Protein AF-A0A534KJL8-F1 (afdb_monomer)

Radius of gyration: 14.48 Å; Cα contacts (8 Å, |Δi|>4): 80; chains: 1; bounding box: 28×38×38 Å

pLDDT: mean 78.0, std 16.49, range [37.97, 94.94]

Foldseek 3Di:
DAPCPVLVCPPPPLLVVQLLVLLCVVQNPVVSVVLLVVQCVVCVDDVQDPDSLSSSLVSCCVPPVPSSNVSRVRSDVSVPVPRPPDPPPPDD

Sequence (92 aa):
MHVAGPLGLKNDKSYQAAYWKALEEFFGKQNSAVVKAMILAKNPRADTGDGEIARMCYGLRQTMGWLAEAIERKAVSAVGPERSPSPRRRKK

Mean predicted aligned error: 8.8 Å

Secondary structure (DSSP, 8-state):
--TTTTTT-TT-HHHHHHHHHHHHHHH-HHHHHHHHHHHHHH-TT-TT-S-HHHHHHHHHHHHHHHHHHHHHHHHHHHH-STT---------

Structure (mmCIF, N/CA/C/O backbone):
data_AF-A0A534KJL8-F1
#
_entry.id   AF-A0A534KJL8-F1
#
loop_
_atom_site.group_PDB
_atom_site.id
_atom_site.type_symbol
_atom_site.label_atom_id
_atom_site.label_alt_id
_atom_site.label_comp_id
_atom_site.label_asym_id
_atom_site.label_entity_id
_atom_site.label_seq_id
_atom_site.pdbx_PDB_ins_code
_atom_site.Cartn_x
_atom_site.Cartn_y
_atom_site.Cartn_z
_atom_site.occupancy
_atom_site.B_iso_or_equiv
_atom_site.auth_seq_id
_atom_site.auth_comp_id
_atom_site.auth_asym_id
_atom_site.auth_atom_id
_atom_site.pdbx_PDB_model_num
ATOM 1 N N . MET A 1 1 ? 12.390 -6.526 -1.222 1.00 58.53 1 MET A N 1
ATOM 2 C CA . MET A 1 1 ? 12.166 -6.835 -2.652 1.00 58.53 1 MET A CA 1
ATOM 3 C C . MET A 1 1 ? 10.663 -6.752 -2.926 1.00 58.53 1 MET A C 1
ATOM 5 O O . MET A 1 1 ? 9.922 -7.313 -2.135 1.00 58.53 1 MET A O 1
ATOM 9 N N . HIS A 1 2 ? 10.212 -6.024 -3.956 1.00 65.62 2 HIS A N 1
ATOM 10 C CA . HIS A 1 2 ? 8.785 -5.910 -4.316 1.00 65.62 2 HIS A CA 1
ATOM 11 C C . HIS A 1 2 ? 8.252 -7.201 -4.937 1.00 65.62 2 HIS A C 1
ATOM 13 O O . HIS A 1 2 ? 8.901 -7.732 -5.839 1.00 65.62 2 HIS A O 1
ATOM 19 N N . VAL A 1 3 ? 7.051 -7.637 -4.552 1.00 72.81 3 VAL A N 1
ATOM 20 C CA . VAL A 1 3 ? 6.400 -8.821 -5.150 1.00 72.81 3 VAL A CA 1
ATOM 21 C C . VAL A 1 3 ? 6.066 -8.559 -6.625 1.00 72.81 3 VAL A C 1
ATOM 23 O O . VAL A 1 3 ? 6.219 -9.435 -7.469 1.00 72.81 3 VAL A O 1
ATOM 26 N N . ALA A 1 4 ? 5.721 -7.314 -6.966 1.00 67.38 4 ALA A N 1
ATOM 27 C CA . ALA A 1 4 ? 5.441 -6.885 -8.338 1.00 67.38 4 ALA A CA 1
ATOM 28 C C . ALA A 1 4 ? 6.692 -6.687 -9.219 1.00 67.38 4 ALA A C 1
ATOM 30 O O . ALA A 1 4 ? 6.575 -6.507 -10.432 1.00 67.38 4 ALA A O 1
ATOM 31 N N . GLY A 1 5 ? 7.897 -6.695 -8.632 1.00 67.81 5 GLY A N 1
ATOM 32 C CA . GLY A 1 5 ? 9.151 -6.462 -9.355 1.00 67.81 5 GLY A CA 1
ATOM 33 C C . GLY A 1 5 ? 9.471 -7.543 -10.390 1.00 67.81 5 GLY A C 1
ATOM 34 O O . GLY A 1 5 ? 9.603 -7.203 -11.564 1.00 67.81 5 GLY A O 1
ATOM 35 N N . PRO A 1 6 ? 9.541 -8.826 -9.994 1.00 70.75 6 PRO A N 1
ATOM 36 C CA . PRO A 1 6 ? 9.734 -9.947 -10.918 1.00 70.75 6 PRO A CA 1
ATOM 37 C C . PRO A 1 6 ? 8.640 -10.083 -11.990 1.00 70.75 6 PRO A C 1
ATOM 39 O O . PRO A 1 6 ? 8.876 -10.698 -13.023 1.00 70.75 6 PRO A O 1
ATOM 42 N N . LEU A 1 7 ? 7.459 -9.499 -11.759 1.00 69.81 7 LEU A N 1
ATOM 43 C CA . LEU A 1 7 ? 6.307 -9.555 -12.666 1.00 69.81 7 LEU A CA 1
ATOM 44 C C . LEU A 1 7 ? 6.282 -8.411 -13.695 1.00 69.81 7 LEU A C 1
ATOM 46 O O . LEU A 1 7 ? 5.400 -8.371 -14.545 1.00 69.81 7 LEU A O 1
ATOM 50 N N . GLY A 1 8 ? 7.211 -7.451 -13.614 1.00 70.44 8 GLY A N 1
ATOM 51 C CA . GLY A 1 8 ? 7.231 -6.290 -14.512 1.00 70.44 8 GLY A CA 1
ATOM 52 C C . GLY A 1 8 ? 6.053 -5.322 -14.323 1.00 70.44 8 GLY A C 1
ATOM 53 O O . GLY A 1 8 ? 5.838 -4.452 -15.160 1.00 70.44 8 GLY A O 1
ATOM 54 N N . LEU A 1 9 ? 5.301 -5.437 -13.222 1.00 73.56 9 LEU A N 1
ATOM 55 C CA . LEU A 1 9 ? 4.065 -4.675 -12.979 1.00 73.56 9 LEU A CA 1
ATOM 56 C C . LEU A 1 9 ? 4.291 -3.327 -12.280 1.00 73.56 9 LEU A C 1
ATOM 58 O O . LEU A 1 9 ? 3.346 -2.581 -12.050 1.00 73.56 9 LEU A O 1
ATOM 62 N N . LYS A 1 10 ? 5.538 -2.978 -11.944 1.00 66.12 10 LYS A N 1
ATOM 63 C CA . LYS A 1 10 ? 5.864 -1.764 -11.169 1.00 66.12 10 LYS A CA 1
ATOM 64 C C . LYS A 1 10 ? 5.296 -0.467 -11.769 1.00 66.12 10 LYS A C 1
ATOM 66 O O . LYS A 1 10 ? 4.852 0.405 -11.026 1.00 66.12 10 LYS A O 1
ATOM 71 N N . ASN A 1 11 ? 5.296 -0.359 -13.097 1.00 72.81 11 ASN A N 1
ATOM 72 C CA . ASN A 1 11 ? 4.814 0.821 -13.827 1.00 72.81 11 ASN A CA 1
ATOM 73 C C . ASN A 1 11 ? 3.397 0.634 -14.394 1.00 72.81 11 ASN A C 1
ATOM 75 O O . ASN A 1 11 ? 2.915 1.482 -15.142 1.00 72.81 11 ASN A O 1
ATOM 79 N N . ASP A 1 12 ? 2.738 -0.479 -14.074 1.00 82.75 12 ASP A N 1
ATOM 80 C CA . ASP A 1 12 ? 1.406 -0.783 -14.573 1.00 82.75 12 ASP A CA 1
ATOM 81 C C . ASP A 1 12 ? 0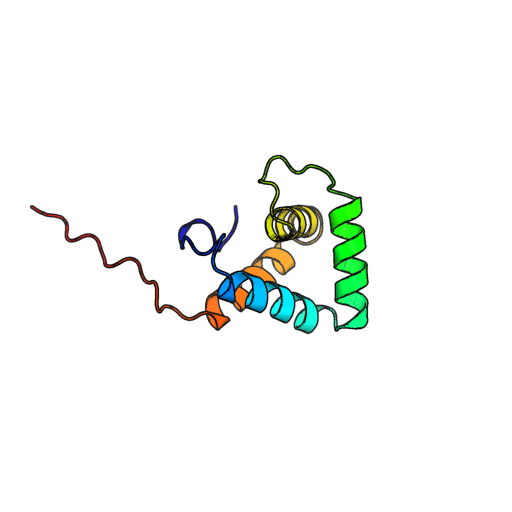.356 0.024 -13.794 1.00 82.75 12 ASP A C 1
ATOM 83 O O . ASP A 1 12 ? 0.250 -0.080 -12.570 1.00 82.75 12 ASP A O 1
ATOM 87 N N . LYS A 1 13 ? -0.421 0.858 -14.497 1.00 85.06 13 LYS A N 1
ATOM 88 C CA . LYS A 1 13 ? -1.434 1.720 -13.866 1.00 85.06 13 LYS A CA 1
ATOM 89 C C . LYS A 1 13 ? -2.517 0.910 -13.149 1.00 85.06 13 LYS A C 1
ATOM 91 O O . LYS A 1 13 ? -3.003 1.353 -12.109 1.00 85.06 13 LYS A O 1
ATOM 96 N N . SER A 1 14 ? -2.858 -0.275 -13.657 1.00 87.25 14 SER A N 1
ATOM 97 C CA . SER A 1 14 ? -3.840 -1.165 -13.034 1.00 87.25 14 SER A CA 1
ATOM 98 C C . SER A 1 14 ? -3.298 -1.734 -11.726 1.00 87.25 14 SER A C 1
ATOM 100 O O . SER A 1 14 ? -4.013 -1.754 -10.727 1.00 87.25 14 SER A O 1
ATOM 102 N N . TYR A 1 15 ? -2.011 -2.098 -11.686 1.00 88.31 15 TYR A N 1
ATOM 103 C CA . TYR A 1 15 ? -1.342 -2.488 -10.440 1.00 88.31 15 TYR A CA 1
ATOM 104 C C . TYR A 1 15 ? -1.298 -1.346 -9.427 1.00 88.31 15 TYR A C 1
ATOM 106 O O . TYR A 1 15 ? -1.592 -1.555 -8.251 1.00 88.31 15 TYR A O 1
ATOM 114 N N . GLN A 1 16 ? -0.979 -0.129 -9.869 1.00 88.88 16 GLN A N 1
ATOM 115 C CA . GLN A 1 16 ? -0.941 1.028 -8.976 1.00 88.88 16 GLN A CA 1
ATOM 116 C C . GLN A 1 16 ? -2.316 1.304 -8.355 1.00 88.88 16 GLN A C 1
ATOM 118 O O . GLN A 1 16 ? -2.417 1.475 -7.142 1.00 88.88 16 GLN A O 1
ATOM 123 N N . ALA A 1 17 ? -3.381 1.282 -9.160 1.00 91.06 17 ALA A N 1
ATOM 124 C CA . ALA A 1 17 ? -4.749 1.436 -8.671 1.00 91.06 17 ALA A CA 1
ATOM 125 C C . ALA A 1 17 ? -5.145 0.306 -7.704 1.00 91.06 17 ALA A C 1
ATOM 127 O O . ALA A 1 17 ? -5.687 0.571 -6.629 1.00 91.06 17 ALA A O 1
ATOM 128 N N . ALA A 1 18 ? -4.821 -0.946 -8.043 1.00 91.81 18 ALA A N 1
ATOM 129 C CA . ALA A 1 18 ? -5.091 -2.103 -7.196 1.00 91.81 18 ALA A CA 1
ATOM 130 C C . ALA A 1 18 ? -4.338 -2.044 -5.857 1.00 91.81 18 ALA A C 1
ATOM 132 O O . ALA A 1 18 ? -4.888 -2.429 -4.827 1.00 91.81 18 ALA A O 1
ATOM 133 N N . TYR A 1 19 ? -3.111 -1.521 -5.847 1.00 92.69 19 TYR A N 1
ATOM 134 C CA . TYR A 1 19 ? -2.324 -1.320 -4.633 1.00 92.69 19 TYR A CA 1
ATOM 135 C C . TYR A 1 19 ? -2.981 -0.316 -3.686 1.00 92.69 19 TYR A C 1
ATOM 137 O O . TYR A 1 19 ? -3.144 -0.602 -2.500 1.00 92.69 19 TYR A O 1
ATOM 145 N N . TRP A 1 20 ? -3.400 0.844 -4.201 1.00 93.00 20 TRP A N 1
ATOM 146 C CA . TRP A 1 20 ? -4.075 1.851 -3.379 1.00 93.00 20 TRP A CA 1
ATOM 147 C C . TRP A 1 20 ? -5.425 1.358 -2.868 1.00 93.00 20 TRP A C 1
ATOM 149 O O . TRP A 1 20 ? -5.734 1.551 -1.696 1.00 93.00 20 TRP A O 1
ATOM 159 N N . LYS A 1 21 ? -6.176 0.630 -3.700 1.00 93.75 21 LYS A N 1
ATOM 160 C CA . LYS A 1 21 ? -7.412 -0.027 -3.273 1.00 93.75 21 LYS A CA 1
ATOM 161 C C . LYS A 1 21 ? -7.160 -1.044 -2.157 1.00 93.75 21 LYS A C 1
ATOM 163 O O . LYS A 1 21 ? -7.857 -1.030 -1.151 1.00 93.75 21 LYS A O 1
ATOM 168 N N . ALA A 1 22 ? -6.138 -1.891 -2.289 1.00 93.94 22 ALA A N 1
ATOM 169 C CA . ALA A 1 22 ? -5.779 -2.845 -1.243 1.00 93.94 22 ALA A CA 1
ATOM 170 C C . ALA A 1 22 ? -5.397 -2.128 0.062 1.00 93.94 22 ALA A C 1
ATOM 172 O O . ALA A 1 22 ? -5.854 -2.527 1.129 1.00 93.94 22 ALA A O 1
ATOM 173 N N . LEU A 1 23 ? -4.620 -1.043 -0.014 1.00 93.69 23 LEU A N 1
ATOM 174 C CA . LEU A 1 23 ? -4.280 -0.219 1.148 1.00 93.69 23 LEU A CA 1
ATOM 175 C C . LEU A 1 23 ? -5.538 0.343 1.837 1.00 93.69 23 LEU A C 1
ATOM 177 O O . LEU A 1 23 ? -5.649 0.274 3.060 1.00 93.69 23 LEU A O 1
ATOM 181 N N . GLU A 1 24 ? -6.492 0.870 1.066 1.00 94.94 24 GLU A N 1
ATOM 182 C CA . GLU A 1 24 ? -7.779 1.347 1.584 1.00 94.94 24 GLU A CA 1
ATOM 183 C C . GLU A 1 24 ? -8.609 0.234 2.223 1.00 94.94 24 GLU A C 1
ATOM 185 O O . GLU A 1 24 ? -9.235 0.468 3.250 1.00 94.94 24 GLU A O 1
ATOM 190 N N . GLU A 1 25 ? -8.596 -0.977 1.675 1.00 94.06 25 GLU A N 1
ATOM 191 C CA . GLU A 1 25 ? -9.324 -2.110 2.254 1.00 94.06 25 GLU A CA 1
ATOM 192 C C . GLU A 1 25 ? -8.716 -2.590 3.581 1.00 94.06 25 GLU A C 1
ATOM 194 O O . GLU A 1 25 ? -9.452 -3.032 4.458 1.00 94.06 25 GLU A O 1
ATOM 199 N N . PHE A 1 26 ? -7.393 -2.496 3.754 1.00 92.44 26 PHE A N 1
ATOM 200 C CA . PHE A 1 26 ? -6.732 -2.890 5.005 1.00 92.44 26 PHE A CA 1
ATOM 201 C C . PHE A 1 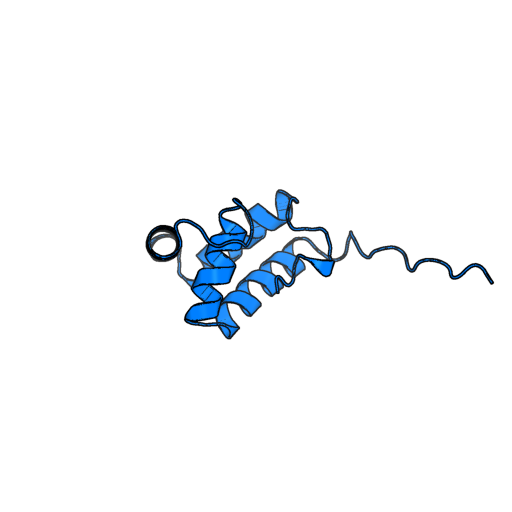26 ? -6.884 -1.855 6.122 1.00 92.44 26 PHE A C 1
ATOM 203 O O . PHE A 1 26 ? -7.049 -2.226 7.281 1.00 92.44 26 PHE A O 1
ATOM 210 N N . PHE A 1 27 ? -6.803 -0.565 5.796 1.00 92.00 27 PHE A N 1
ATOM 211 C CA . PHE A 1 27 ? -6.800 0.505 6.800 1.00 92.00 27 PHE A CA 1
ATOM 212 C C . PHE A 1 27 ? -8.141 1.246 6.912 1.00 92.00 27 PHE A C 1
ATOM 214 O O . PHE A 1 27 ? -8.380 1.958 7.888 1.00 92.00 27 PHE A O 1
ATOM 221 N N . GLY A 1 28 ? -9.028 1.091 5.933 1.00 92.81 28 GLY A N 1
ATOM 222 C CA . GLY A 1 28 ? -10.176 1.966 5.727 1.00 92.81 28 GLY A CA 1
ATOM 223 C C . GLY A 1 28 ? -9.773 3.276 5.041 1.00 92.81 28 GLY A C 1
ATOM 224 O O . GLY A 1 28 ? -8.643 3.748 5.165 1.00 92.81 28 GLY A O 1
ATOM 225 N N . LYS A 1 29 ? -10.725 3.900 4.339 1.00 87.94 29 LYS A N 1
ATOM 226 C CA . LYS A 1 29 ? -10.504 5.112 3.525 1.00 87.94 29 LYS A CA 1
ATOM 227 C C . LYS A 1 29 ? -9.904 6.289 4.307 1.00 87.94 29 LYS A C 1
ATOM 229 O O . LYS A 1 29 ? -9.107 7.049 3.770 1.00 87.94 29 LYS A O 1
ATOM 234 N N . GLN A 1 30 ? -10.293 6.452 5.572 1.00 89.31 30 GLN A N 1
ATOM 235 C CA . GLN A 1 30 ? -9.794 7.542 6.412 1.00 89.31 30 GLN A CA 1
ATOM 236 C C . GLN A 1 30 ? -8.357 7.284 6.880 1.00 89.31 30 GLN A C 1
ATOM 238 O O . GLN A 1 30 ? -7.498 8.156 6.748 1.00 89.31 30 GLN A O 1
ATOM 243 N N . ASN A 1 31 ? -8.071 6.087 7.398 1.00 90.94 31 ASN A N 1
ATOM 244 C CA . ASN A 1 31 ? -6.752 5.808 7.964 1.00 90.94 31 ASN A CA 1
ATOM 245 C C . ASN A 1 31 ? -5.708 5.541 6.879 1.00 90.94 31 ASN A C 1
ATOM 247 O O . ASN A 1 31 ? -4.537 5.834 7.098 1.00 90.94 31 ASN A O 1
ATOM 251 N N . SER A 1 32 ? -6.097 5.037 5.703 1.00 91.81 32 SER A N 1
ATOM 252 C CA . SER A 1 32 ? -5.165 4.806 4.594 1.00 91.81 32 SER A CA 1
ATOM 253 C C . SER A 1 32 ? -4.468 6.096 4.154 1.00 91.81 32 SER A C 1
ATOM 255 O O . SER A 1 32 ? -3.260 6.083 3.919 1.00 91.81 32 SER A O 1
ATOM 257 N N . ALA A 1 33 ? -5.190 7.221 4.116 1.00 90.06 33 ALA A N 1
ATOM 258 C CA . ALA A 1 33 ? -4.637 8.533 3.790 1.00 90.06 33 ALA A CA 1
ATOM 259 C C . ALA A 1 33 ? -3.624 9.007 4.844 1.00 90.06 33 ALA A C 1
ATOM 261 O O . ALA A 1 33 ? -2.533 9.463 4.495 1.00 90.06 33 ALA A O 1
ATOM 262 N N . VAL A 1 34 ? -3.952 8.845 6.131 1.00 92.19 34 VAL A N 1
ATOM 263 C CA . VAL A 1 34 ? -3.066 9.212 7.248 1.00 92.19 34 VAL A CA 1
ATOM 264 C C . VAL A 1 34 ? -1.810 8.341 7.249 1.00 92.19 34 VAL A C 1
ATOM 266 O O . VAL A 1 34 ? -0.698 8.862 7.291 1.00 92.19 34 VAL A O 1
ATOM 269 N N . VAL A 1 35 ? -1.967 7.020 7.128 1.00 90.94 35 VAL A N 1
ATOM 270 C CA . VAL A 1 35 ? -0.853 6.066 7.058 1.00 90.94 35 VAL A CA 1
ATOM 271 C C . VAL A 1 35 ? 0.026 6.359 5.845 1.00 90.94 35 VAL A C 1
ATOM 273 O O . VAL A 1 35 ? 1.248 6.392 5.982 1.00 90.94 35 VAL A O 1
ATOM 276 N N . LYS A 1 36 ? -0.566 6.646 4.677 1.00 90.69 36 LYS A N 1
ATOM 277 C CA . LYS A 1 36 ? 0.176 7.059 3.480 1.00 90.69 36 LYS A CA 1
ATOM 278 C C . LYS A 1 36 ? 1.014 8.307 3.760 1.00 90.69 36 LYS A C 1
ATOM 280 O O . LYS A 1 36 ? 2.223 8.284 3.539 1.00 90.69 36 LYS A O 1
ATOM 285 N N . ALA A 1 37 ? 0.401 9.367 4.284 1.00 89.12 37 ALA A N 1
ATOM 286 C CA . ALA A 1 37 ? 1.099 10.612 4.590 1.00 89.12 37 ALA A CA 1
ATOM 287 C C . ALA A 1 37 ? 2.240 10.399 5.598 1.00 89.12 37 ALA A C 1
ATOM 289 O O . ALA A 1 37 ? 3.361 10.845 5.362 1.00 89.12 37 ALA A O 1
ATOM 290 N N . MET A 1 38 ? 1.990 9.656 6.680 1.00 90.38 38 MET A N 1
ATOM 291 C CA . MET A 1 38 ? 2.996 9.353 7.700 1.00 90.38 38 MET A CA 1
ATOM 292 C C . MET A 1 38 ? 4.180 8.561 7.142 1.00 90.38 38 MET A C 1
ATOM 294 O O . MET A 1 38 ? 5.333 8.890 7.424 1.00 90.38 38 MET A O 1
ATOM 298 N N . ILE A 1 39 ? 3.914 7.512 6.359 1.00 89.06 39 ILE A N 1
ATOM 299 C CA . ILE A 1 39 ? 4.960 6.662 5.787 1.00 89.06 39 ILE A CA 1
ATOM 300 C C . ILE A 1 39 ? 5.798 7.448 4.775 1.00 89.06 39 ILE A C 1
ATOM 302 O O . ILE A 1 39 ? 7.026 7.362 4.818 1.00 89.06 39 ILE A O 1
ATOM 306 N N . LEU A 1 40 ? 5.166 8.243 3.907 1.00 86.31 40 LEU A N 1
ATOM 307 C CA . LEU A 1 40 ? 5.875 9.064 2.924 1.00 86.31 40 LEU A CA 1
ATOM 308 C C . LEU A 1 40 ? 6.687 10.188 3.578 1.00 86.31 40 LEU A C 1
ATOM 310 O O . LEU A 1 40 ? 7.816 10.430 3.159 1.00 86.31 40 LEU A O 1
ATOM 314 N N . ALA A 1 41 ? 6.164 10.824 4.631 1.00 85.62 41 ALA A N 1
ATOM 315 C CA . ALA A 1 41 ? 6.886 11.850 5.383 1.00 85.62 41 ALA A CA 1
ATOM 316 C C . ALA A 1 41 ? 8.131 11.287 6.086 1.00 85.62 41 ALA A C 1
ATOM 318 O O . ALA A 1 41 ? 9.178 11.931 6.102 1.00 85.62 41 ALA A O 1
ATOM 319 N N . LYS A 1 42 ? 8.043 10.066 6.631 1.00 83.06 42 LYS A N 1
ATOM 320 C CA . LYS A 1 42 ? 9.180 9.382 7.270 1.00 83.06 42 LYS A CA 1
ATOM 321 C C . LYS A 1 42 ? 10.213 8.844 6.279 1.00 83.06 42 LYS A C 1
ATOM 323 O O . LYS A 1 42 ? 11.348 8.604 6.673 1.00 83.06 42 LYS A O 1
ATOM 328 N N . ASN A 1 43 ? 9.837 8.645 5.015 1.00 76.56 43 ASN A N 1
ATOM 329 C CA . ASN A 1 43 ? 10.697 8.062 3.981 1.00 76.56 43 ASN A CA 1
ATOM 330 C C . ASN A 1 43 ? 10.792 8.996 2.756 1.00 76.56 43 ASN A C 1
ATOM 332 O O . ASN A 1 43 ? 10.345 8.630 1.663 1.00 76.56 43 ASN A O 1
ATOM 336 N N . PRO A 1 44 ? 11.367 10.208 2.918 1.00 65.25 44 PRO A N 1
ATOM 337 C CA . PRO A 1 44 ? 11.379 11.243 1.881 1.00 65.25 44 PRO A CA 1
ATOM 338 C C . PRO A 1 44 ? 12.241 10.869 0.667 1.00 65.25 44 PRO A C 1
ATOM 340 O O . PRO A 1 44 ? 11.946 11.286 -0.450 1.00 65.25 44 PRO A O 1
ATOM 343 N N . ARG A 1 45 ? 13.275 10.047 0.876 1.00 57.72 45 ARG A N 1
ATOM 344 C CA . ARG A 1 45 ? 14.159 9.481 -0.148 1.00 57.72 45 ARG A CA 1
ATOM 345 C C . ARG A 1 45 ? 14.531 8.069 0.273 1.00 57.72 45 ARG A C 1
ATOM 347 O O . ARG A 1 45 ? 15.512 7.863 0.974 1.00 57.72 45 ARG A O 1
ATOM 354 N N . ALA A 1 46 ? 13.712 7.096 -0.093 1.00 52.28 46 ALA A N 1
ATOM 355 C CA . ALA A 1 46 ? 14.225 5.740 -0.142 1.00 52.28 46 ALA A CA 1
ATOM 356 C C . ALA A 1 46 ? 14.967 5.616 -1.478 1.00 52.28 46 ALA A C 1
ATOM 358 O O . ALA A 1 46 ? 14.371 5.916 -2.511 1.00 52.28 46 ALA A O 1
ATOM 359 N N . ASP A 1 47 ? 16.211 5.132 -1.477 1.00 53.47 47 ASP A N 1
ATOM 360 C CA . ASP A 1 47 ? 17.004 4.755 -2.668 1.00 53.47 47 ASP A CA 1
ATOM 361 C C . ASP A 1 47 ? 16.375 3.580 -3.465 1.00 53.47 47 ASP A C 1
ATOM 363 O O . ASP A 1 47 ? 17.044 2.746 -4.066 1.00 53.47 47 ASP A O 1
ATOM 367 N N . THR A 1 48 ? 15.046 3.471 -3.454 1.00 51.78 48 THR A N 1
ATOM 368 C CA . THR A 1 48 ? 14.241 2.405 -4.061 1.00 51.78 48 THR A CA 1
ATOM 369 C C . THR A 1 48 ? 13.416 2.898 -5.258 1.00 51.78 48 THR A C 1
ATOM 371 O O . THR A 1 48 ? 12.617 2.135 -5.808 1.00 51.78 48 THR A O 1
ATOM 374 N N . GLY A 1 49 ? 13.670 4.133 -5.713 1.00 54.44 49 GLY A N 1
ATOM 375 C CA . GLY A 1 49 ? 13.011 4.796 -6.842 1.00 54.44 49 GLY A CA 1
ATOM 376 C C . GLY A 1 49 ? 11.937 5.802 -6.409 1.00 54.44 49 GLY A C 1
ATOM 377 O O . GLY A 1 49 ? 11.350 5.685 -5.335 1.00 54.44 49 GLY A O 1
ATOM 378 N N . ASP A 1 50 ? 11.654 6.789 -7.264 1.00 56.94 50 ASP A N 1
ATOM 379 C CA . ASP A 1 50 ? 10.799 7.949 -6.937 1.00 56.94 50 ASP A CA 1
ATOM 380 C C . ASP A 1 50 ? 9.301 7.624 -6.763 1.00 56.94 50 ASP A C 1
ATOM 382 O O . ASP A 1 50 ? 8.515 8.439 -6.259 1.00 56.94 50 ASP A 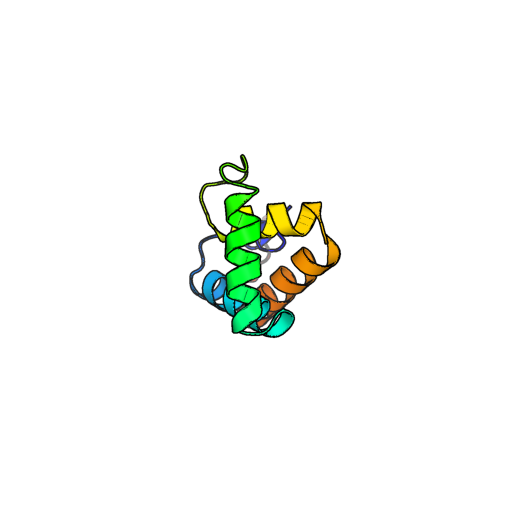O 1
ATOM 386 N N . GLY A 1 51 ? 8.883 6.415 -7.141 1.00 77.06 51 GLY A N 1
ATOM 387 C CA . GLY A 1 51 ? 7.487 5.990 -7.084 1.00 77.06 51 GLY A CA 1
ATOM 388 C C . GLY A 1 51 ? 6.941 5.952 -5.654 1.00 77.06 51 GLY A C 1
ATOM 389 O O . GLY A 1 51 ? 7.508 5.299 -4.779 1.00 77.06 51 GLY A O 1
ATOM 390 N N . GLU A 1 52 ? 5.796 6.599 -5.409 1.00 85.19 52 GLU A N 1
ATOM 391 C CA . GLU A 1 52 ? 5.124 6.591 -4.096 1.00 85.19 52 GLU A CA 1
ATOM 392 C C . GLU A 1 52 ? 4.907 5.172 -3.545 1.00 85.19 52 GLU A C 1
ATOM 394 O O . GLU A 1 52 ? 5.094 4.944 -2.353 1.00 85.19 52 GLU A O 1
ATOM 399 N N . ILE A 1 53 ? 4.563 4.197 -4.396 1.00 87.25 53 ILE A N 1
ATOM 400 C CA . ILE A 1 53 ? 4.364 2.798 -3.977 1.00 87.25 53 ILE A CA 1
ATOM 401 C C . ILE A 1 53 ? 5.669 2.164 -3.486 1.00 87.25 53 ILE A C 1
ATOM 403 O O . ILE A 1 53 ? 5.645 1.391 -2.533 1.00 87.25 53 ILE A O 1
ATOM 407 N N . ALA A 1 54 ? 6.814 2.502 -4.085 1.00 83.25 54 ALA A N 1
ATOM 408 C CA . ALA A 1 54 ? 8.108 1.991 -3.638 1.00 83.25 54 ALA A CA 1
ATOM 409 C C . ALA A 1 54 ? 8.432 2.478 -2.223 1.00 83.25 54 ALA A C 1
ATOM 411 O O . ALA A 1 54 ? 8.734 1.677 -1.338 1.00 83.25 54 ALA A O 1
ATOM 412 N N . ARG A 1 55 ? 8.239 3.779 -1.984 1.00 85.50 55 ARG A N 1
ATOM 413 C CA . ARG A 1 55 ? 8.389 4.394 -0.660 1.00 85.50 55 ARG A CA 1
ATOM 414 C C . ARG A 1 55 ? 7.400 3.826 0.359 1.00 85.50 55 ARG A C 1
ATOM 416 O O . ARG A 1 55 ? 7.793 3.539 1.488 1.00 85.50 55 ARG A O 1
ATOM 423 N N . MET A 1 56 ? 6.152 3.591 -0.046 1.00 88.62 56 MET A N 1
ATOM 424 C CA . MET A 1 56 ? 5.142 2.951 0.801 1.00 88.62 56 MET A CA 1
ATOM 425 C C . MET A 1 56 ? 5.522 1.521 1.182 1.00 88.62 56 MET A C 1
ATOM 427 O O . MET A 1 56 ? 5.542 1.197 2.366 1.00 88.62 56 MET A O 1
ATOM 431 N N . CYS A 1 57 ? 5.857 0.670 0.209 1.00 87.50 57 CYS A N 1
ATOM 432 C CA . CYS A 1 57 ? 6.309 -0.695 0.471 1.00 87.50 57 CYS A CA 1
ATOM 433 C C . CYS A 1 57 ? 7.556 -0.709 1.353 1.00 87.50 57 CYS A C 1
ATOM 435 O O . CYS A 1 57 ? 7.652 -1.549 2.241 1.00 87.50 57 CYS A O 1
ATOM 437 N N . TYR A 1 58 ? 8.506 0.201 1.124 1.00 86.38 58 TYR A N 1
ATOM 438 C CA . TYR A 1 58 ? 9.703 0.312 1.950 1.00 86.38 58 TYR A CA 1
ATOM 439 C C . TYR A 1 58 ? 9.344 0.641 3.402 1.00 86.38 58 TYR A C 1
ATOM 441 O O . TYR A 1 58 ? 9.676 -0.134 4.295 1.00 86.38 58 TYR A O 1
ATOM 449 N N . GLY A 1 59 ? 8.606 1.727 3.647 1.00 88.31 59 GLY A N 1
ATOM 450 C CA . GLY A 1 59 ? 8.259 2.136 5.008 1.00 88.31 59 GLY A CA 1
ATOM 451 C C . GLY A 1 59 ? 7.352 1.137 5.733 1.00 88.31 59 GLY A C 1
ATOM 452 O O . GLY A 1 59 ? 7.551 0.872 6.921 1.00 88.31 59 GLY A O 1
ATOM 453 N N . LEU A 1 60 ? 6.409 0.512 5.020 1.00 89.12 60 LEU A N 1
ATOM 454 C CA . LEU A 1 60 ? 5.618 -0.586 5.576 1.00 89.12 60 LEU A CA 1
ATOM 455 C C . LEU A 1 60 ? 6.500 -1.794 5.893 1.00 89.12 60 LEU A C 1
ATOM 457 O O . LEU A 1 60 ? 6.319 -2.395 6.939 1.00 89.12 60 LEU A O 1
ATOM 461 N N . ARG A 1 61 ? 7.503 -2.136 5.075 1.00 88.12 61 ARG A N 1
ATOM 462 C CA . ARG A 1 61 ? 8.407 -3.260 5.377 1.00 88.12 61 ARG A CA 1
ATOM 463 C C . ARG A 1 61 ? 9.282 -3.037 6.604 1.00 88.12 61 ARG A C 1
ATOM 465 O O . ARG A 1 61 ? 9.564 -4.006 7.298 1.00 88.12 61 ARG A O 1
ATOM 472 N N . GLN A 1 62 ? 9.670 -1.794 6.883 1.00 86.12 62 GLN A N 1
ATOM 473 C CA . GLN A 1 62 ? 10.445 -1.451 8.081 1.00 86.12 62 GLN A CA 1
ATOM 474 C C . GLN A 1 62 ? 9.654 -1.649 9.383 1.00 86.12 62 GLN A C 1
ATOM 476 O O . GLN A 1 62 ? 10.245 -1.837 10.439 1.00 86.12 62 GLN A O 1
ATOM 481 N N . THR A 1 63 ? 8.322 -1.590 9.323 1.00 80.81 63 THR A N 1
ATOM 482 C CA . THR A 1 63 ? 7.452 -1.601 10.511 1.00 80.81 63 THR A CA 1
ATOM 483 C C . THR A 1 63 ? 6.591 -2.860 10.602 1.00 80.81 63 THR A C 1
ATOM 485 O O . THR A 1 63 ? 6.441 -3.444 11.669 1.00 80.81 63 THR A O 1
ATOM 488 N N . MET A 1 64 ? 6.034 -3.298 9.475 1.00 85.06 64 MET A N 1
ATOM 489 C CA . MET A 1 64 ? 5.104 -4.415 9.323 1.00 85.06 64 MET A CA 1
ATOM 490 C C . MET A 1 64 ? 5.349 -5.128 7.980 1.00 85.06 64 MET A C 1
ATOM 492 O O . MET A 1 64 ? 4.554 -5.035 7.041 1.00 85.06 64 MET A O 1
ATOM 496 N N . GLY A 1 65 ? 6.458 -5.870 7.882 1.00 85.81 65 GLY A N 1
ATOM 497 C CA . GLY A 1 65 ? 6.844 -6.619 6.674 1.00 85.81 65 GLY A CA 1
ATOM 498 C C . GLY A 1 65 ? 5.743 -7.513 6.099 1.00 85.81 65 GLY A C 1
ATOM 499 O O . GLY A 1 65 ? 5.527 -7.517 4.886 1.00 85.81 65 GLY A O 1
ATOM 500 N N . TRP A 1 66 ? 5.003 -8.199 6.971 1.00 90.56 66 TRP A N 1
ATOM 501 C CA . TRP A 1 66 ? 3.887 -9.070 6.592 1.00 90.56 66 TRP A CA 1
ATOM 502 C C . TRP A 1 66 ? 2.742 -8.301 5.913 1.00 90.56 66 TRP A C 1
ATOM 504 O O . TRP A 1 66 ? 2.148 -8.791 4.954 1.00 90.56 66 TRP A O 1
ATOM 514 N N . LEU A 1 67 ? 2.459 -7.076 6.364 1.00 89.38 67 LEU A N 1
ATOM 515 C CA . LEU A 1 67 ? 1.372 -6.254 5.838 1.00 89.38 67 LEU A CA 1
ATOM 516 C C . LEU A 1 67 ? 1.728 -5.681 4.468 1.00 89.38 67 LEU A C 1
ATOM 5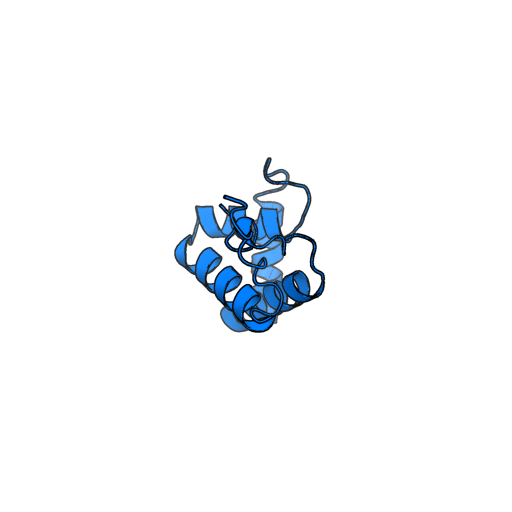18 O O . LEU A 1 67 ? 0.902 -5.692 3.558 1.00 89.38 67 LEU A O 1
ATOM 522 N N . ALA A 1 68 ? 2.977 -5.240 4.299 1.00 90.44 68 ALA A N 1
ATOM 523 C CA . ALA A 1 68 ? 3.479 -4.813 2.998 1.00 90.44 68 ALA A CA 1
ATOM 524 C C . ALA A 1 68 ? 3.340 -5.933 1.955 1.00 90.44 68 ALA A C 1
ATOM 526 O O . ALA A 1 68 ? 2.885 -5.696 0.837 1.00 90.44 68 ALA A O 1
ATOM 527 N N . GLU A 1 69 ? 3.686 -7.166 2.332 1.00 89.69 69 GLU A N 1
ATOM 528 C CA . GLU A 1 69 ? 3.547 -8.322 1.452 1.00 89.69 69 GLU A CA 1
ATOM 529 C C . GLU A 1 69 ? 2.080 -8.666 1.157 1.00 89.69 69 GLU A C 1
ATOM 531 O O . GLU A 1 69 ? 1.744 -8.942 0.005 1.00 89.69 69 GLU A O 1
ATOM 536 N N . ALA A 1 70 ? 1.193 -8.603 2.154 1.00 91.88 70 ALA A N 1
ATOM 537 C CA . ALA A 1 70 ? -0.236 -8.857 1.972 1.00 91.88 70 ALA A CA 1
ATOM 538 C C . ALA A 1 70 ? -0.889 -7.856 1.001 1.00 91.88 70 ALA A C 1
ATOM 540 O O . ALA A 1 70 ? -1.641 -8.263 0.112 1.00 91.88 70 ALA A O 1
ATOM 541 N N . ILE A 1 71 ? -0.560 -6.564 1.121 1.00 92.06 71 ILE A N 1
ATOM 542 C CA . ILE A 1 71 ? -1.041 -5.514 0.212 1.00 92.06 71 ILE A CA 1
ATOM 543 C C . ILE A 1 71 ? -0.535 -5.768 -1.212 1.00 92.06 71 ILE A C 1
ATOM 545 O O . ILE A 1 71 ? -1.332 -5.772 -2.150 1.00 92.06 71 ILE A O 1
ATOM 549 N N . GLU A 1 72 ? 0.765 -6.035 -1.389 1.00 90.56 72 GLU A N 1
ATOM 550 C CA . GLU A 1 72 ? 1.333 -6.304 -2.717 1.00 90.56 72 GLU A CA 1
ATOM 551 C C . GLU A 1 72 ? 0.733 -7.566 -3.358 1.00 90.56 72 GLU A C 1
ATOM 553 O O . GLU A 1 72 ? 0.382 -7.541 -4.536 1.00 90.56 72 GLU A O 1
ATOM 558 N N . ARG A 1 73 ? 0.555 -8.657 -2.601 1.00 90.25 73 ARG A N 1
ATOM 559 C CA . ARG A 1 73 ? -0.075 -9.892 -3.100 1.00 90.25 73 ARG A CA 1
ATOM 560 C C . ARG A 1 73 ? -1.516 -9.654 -3.531 1.00 90.25 73 ARG A C 1
ATOM 562 O O . ARG A 1 73 ? -1.911 -10.109 -4.599 1.00 90.25 73 ARG A O 1
ATOM 569 N N . LYS A 1 74 ? -2.287 -8.914 -2.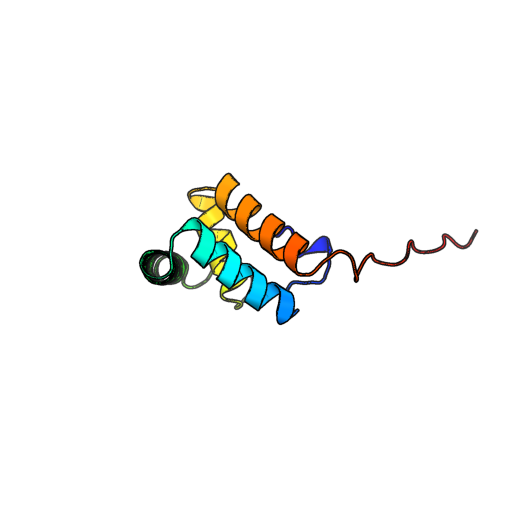733 1.00 90.94 74 LYS A N 1
ATOM 570 C CA . LYS A 1 74 ? -3.674 -8.571 -3.058 1.00 90.94 74 LYS A CA 1
ATOM 571 C C . LYS A 1 74 ? -3.764 -7.721 -4.326 1.00 90.94 74 LYS A C 1
ATOM 573 O O . LYS A 1 74 ? -4.599 -7.998 -5.182 1.00 90.94 74 LYS A O 1
ATOM 578 N N . ALA A 1 75 ? -2.865 -6.750 -4.475 1.00 90.06 75 ALA A N 1
ATOM 579 C CA . ALA A 1 75 ? -2.769 -5.923 -5.672 1.00 90.06 75 ALA A CA 1
ATOM 580 C C . ALA A 1 75 ? -2.415 -6.744 -6.922 1.00 90.06 75 ALA A C 1
ATOM 582 O O . ALA A 1 75 ? -3.051 -6.582 -7.958 1.00 90.06 75 ALA A O 1
ATOM 583 N N . VAL A 1 76 ? -1.448 -7.664 -6.823 1.00 89.00 76 VAL A N 1
ATOM 584 C CA . VAL A 1 76 ? -1.084 -8.576 -7.922 1.00 89.00 76 VAL A CA 1
ATOM 585 C C . VAL A 1 76 ? -2.261 -9.474 -8.308 1.00 89.00 76 VAL A C 1
ATOM 587 O O . VAL A 1 76 ? -2.588 -9.569 -9.488 1.00 89.00 76 VAL A O 1
ATOM 590 N N . SER A 1 77 ? -2.935 -10.090 -7.334 1.00 87.88 77 SER A N 1
ATOM 591 C CA . SER A 1 77 ? -4.089 -10.958 -7.600 1.00 87.88 77 SER A CA 1
ATOM 592 C C . SER A 1 77 ? -5.244 -10.217 -8.275 1.00 87.88 77 SER A C 1
ATOM 594 O O . SER A 1 77 ? -5.925 -10.798 -9.114 1.00 87.88 77 SER A O 1
ATOM 596 N N . ALA A 1 78 ? -5.452 -8.938 -7.947 1.00 86.94 78 ALA A N 1
ATOM 597 C CA . ALA A 1 78 ? -6.511 -8.119 -8.535 1.00 86.94 78 ALA A CA 1
ATOM 598 C C . ALA A 1 78 ? -6.253 -7.732 -10.003 1.00 86.94 78 ALA A C 1
ATOM 600 O O . ALA A 1 78 ? -7.205 -7.502 -10.741 1.00 86.94 78 ALA A O 1
ATOM 601 N N . VAL A 1 79 ? -4.990 -7.668 -10.432 1.00 82.56 79 VAL A N 1
ATOM 602 C CA . VAL A 1 79 ? -4.620 -7.422 -11.841 1.00 82.56 79 VAL A CA 1
ATOM 603 C C . VAL A 1 79 ? -4.648 -8.719 -12.666 1.00 82.56 79 VAL A C 1
ATOM 605 O O . VAL A 1 79 ? -4.684 -8.673 -13.891 1.00 82.56 79 VAL A O 1
ATOM 608 N N . GLY A 1 80 ? -4.709 -9.877 -11.999 1.00 64.69 80 GLY A N 1
ATOM 609 C CA . GLY A 1 80 ? -4.796 -11.194 -12.623 1.00 64.69 80 GLY A CA 1
ATOM 610 C C . GLY A 1 80 ? -3.475 -11.678 -13.248 1.00 64.69 80 GLY A C 1
ATOM 611 O O . GLY A 1 80 ? -2.549 -10.898 -13.480 1.00 64.69 80 GLY A O 1
ATOM 612 N N . PRO A 1 81 ? -3.357 -12.985 -13.547 1.00 56.03 81 PRO A N 1
ATOM 613 C CA . PRO A 1 81 ? -2.187 -13.571 -14.200 1.00 56.03 81 PRO A CA 1
ATOM 614 C C . PRO A 1 81 ? -2.111 -13.316 -15.720 1.00 56.03 81 PRO A C 1
ATOM 616 O O . PRO A 1 81 ? -1.355 -13.999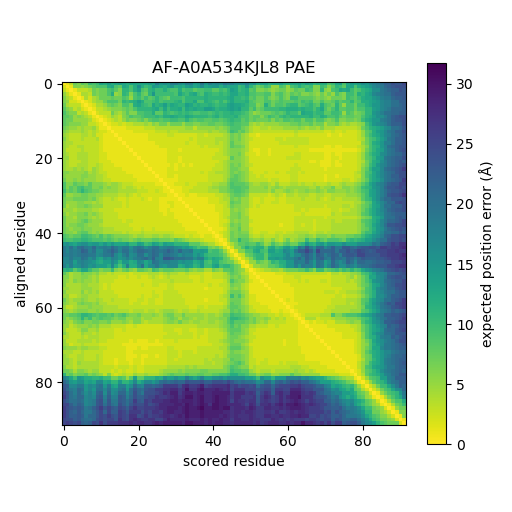 -16.404 1.00 56.03 81 PRO A O 1
ATOM 619 N N . GLU A 1 82 ? -2.807 -12.324 -16.290 1.00 46.09 82 GLU A N 1
ATOM 620 C CA . GLU A 1 82 ? -2.767 -12.069 -17.748 1.00 46.09 82 GLU A CA 1
ATOM 621 C C . GLU A 1 82 ? -1.430 -11.505 -18.271 1.00 46.09 82 GLU A C 1
ATOM 623 O O . GLU A 1 82 ? -1.268 -11.204 -19.451 1.00 46.09 82 GLU A O 1
ATOM 628 N N . ARG A 1 83 ? -0.414 -11.435 -17.408 1.00 50.56 83 ARG A N 1
ATOM 629 C CA . ARG A 1 83 ? 0.991 -11.343 -17.811 1.00 50.56 83 ARG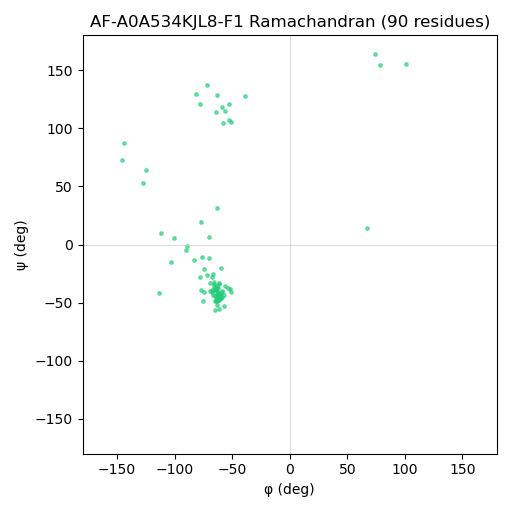 A CA 1
ATOM 630 C C . ARG A 1 83 ? 1.833 -12.409 -17.120 1.00 50.56 83 ARG A C 1
ATOM 632 O O . ARG A 1 83 ? 2.865 -12.110 -16.526 1.00 50.56 83 ARG A O 1
ATOM 639 N N . SER A 1 84 ? 1.436 -13.677 -17.216 1.00 37.97 84 SER A N 1
ATOM 640 C CA . SER A 1 84 ? 2.436 -14.745 -17.190 1.00 37.97 84 SER A CA 1
ATOM 641 C C . SER A 1 84 ? 3.477 -14.417 -18.267 1.00 37.97 84 SER A C 1
ATOM 643 O O . SER A 1 84 ? 3.105 -14.291 -19.437 1.00 37.97 84 SER A O 1
ATOM 645 N N . PRO A 1 85 ? 4.774 -14.257 -17.941 1.00 41.44 85 PRO A N 1
ATOM 646 C CA . PRO A 1 85 ? 5.779 -14.291 -18.983 1.00 41.44 85 PRO A CA 1
ATOM 647 C C . PRO A 1 85 ? 5.634 -15.660 -19.640 1.00 41.44 85 PRO A C 1
ATOM 649 O O . PRO A 1 85 ? 5.772 -16.682 -18.964 1.00 41.44 85 PRO A O 1
ATOM 652 N N . SER A 1 86 ? 5.300 -15.676 -20.934 1.00 43.53 86 SER A N 1
ATOM 653 C CA . SER A 1 86 ? 5.373 -16.885 -21.755 1.00 43.53 86 SER A CA 1
ATOM 654 C C . SER A 1 86 ? 6.627 -17.659 -21.349 1.00 43.53 86 SER A C 1
ATOM 656 O O . SER A 1 86 ? 7.703 -17.045 -21.300 1.00 43.53 86 SER A O 1
ATOM 658 N N . PRO A 1 87 ? 6.532 -18.962 -21.021 1.00 43.72 87 PRO A N 1
ATOM 659 C CA . PRO A 1 87 ? 7.713 -19.735 -20.696 1.00 43.72 87 PRO A CA 1
ATOM 660 C C . PRO A 1 87 ? 8.638 -19.611 -21.899 1.00 43.72 87 PRO A C 1
ATOM 662 O O . PRO A 1 87 ? 8.281 -20.007 -23.010 1.00 43.72 87 PRO A O 1
ATOM 665 N N . ARG A 1 88 ? 9.800 -18.973 -21.702 1.00 46.12 88 ARG A N 1
ATOM 666 C CA . ARG A 1 88 ? 10.830 -18.884 -22.734 1.00 46.12 88 ARG A CA 1
ATOM 667 C C . ARG A 1 88 ? 11.087 -20.311 -23.191 1.00 46.12 88 ARG A C 1
ATOM 669 O O . ARG A 1 88 ? 11.672 -21.101 -22.452 1.00 46.12 88 ARG A O 1
ATOM 676 N N . ARG A 1 89 ? 10.612 -20.637 -24.395 1.00 47.28 89 ARG A N 1
ATOM 677 C CA . ARG A 1 89 ? 10.946 -21.859 -25.120 1.00 47.28 89 ARG A CA 1
ATOM 678 C C . ARG A 1 89 ? 12.472 -21.923 -25.114 1.00 47.28 89 ARG A C 1
ATOM 680 O O . ARG A 1 89 ? 13.121 -21.127 -25.791 1.00 47.28 89 ARG A O 1
ATOM 687 N N . ARG A 1 90 ? 13.050 -22.808 -24.296 1.00 48.00 90 ARG A N 1
ATOM 688 C CA . ARG A 1 90 ? 14.460 -23.180 -24.414 1.00 48.00 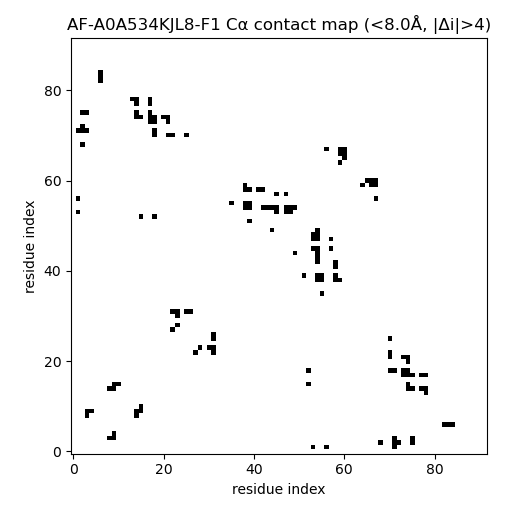90 ARG A CA 1
ATOM 689 C C . ARG A 1 90 ? 14.615 -23.714 -25.835 1.00 48.00 90 ARG A C 1
ATOM 691 O O . ARG A 1 90 ? 14.130 -24.803 -26.128 1.00 48.00 90 ARG A O 1
ATOM 698 N N . LYS A 1 91 ? 15.208 -22.917 -26.729 1.00 48.47 91 LYS A N 1
ATOM 699 C CA . LYS A 1 91 ? 15.759 -23.446 -27.976 1.00 48.47 91 LYS A CA 1
ATOM 700 C C . LYS A 1 91 ? 16.886 -24.386 -27.557 1.00 48.47 91 LYS A C 1
ATOM 702 O O . LYS A 1 91 ? 17.824 -23.948 -26.893 1.00 48.47 91 LYS A O 1
ATOM 707 N N . LYS A 1 92 ? 16.679 -25.668 -27.832 1.00 45.44 92 LYS A N 1
ATOM 708 C CA . LYS A 1 92 ? 17.715 -26.691 -27.824 1.00 45.44 92 LYS A CA 1
ATOM 709 C C . LYS A 1 92 ? 18.421 -26.646 -29.173 1.00 45.44 92 LYS A C 1
ATOM 711 O O . LYS A 1 92 ? 17.722 -26.304 -30.156 1.00 45.44 92 LYS A O 1
#

Solvent-accessible surface area (backbone atoms only — not comparable to full-atom values): 5363 Å² total; per-residue (Å²): 134,63,78,45,54,90,61,70,39,77,82,35,67,63,37,54,52,3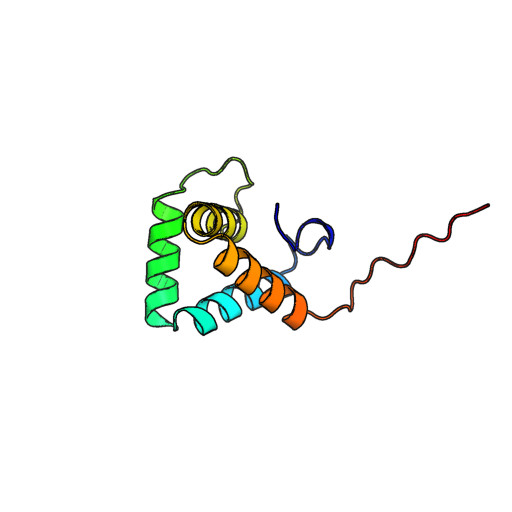1,34,53,51,36,42,26,72,74,51,35,74,72,48,30,54,53,52,50,51,53,34,42,68,76,37,80,75,48,99,69,53,94,50,69,65,44,28,42,44,49,45,32,41,78,77,39,48,68,56,34,49,52,32,46,50,50,9,49,61,72,62,46,74,89,65,62,76,74,78,77,77,78,81,126